Protein AF-A0A8B6EE78-F1 (afdb_monomer)

InterPro domains:
  IPR001315 CARD domain [PF00619] (4-75)
  IPR001315 CARD domain [PS50209] (1-62)
  IPR011029 Death-like domain superfamily [G3DSA:1.1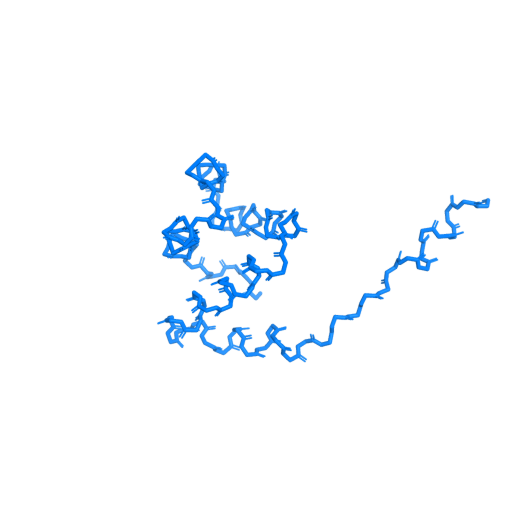0.533.10] (1-87)
  IPR011029 Death-like domain superfamily [SSF47986] (2-75)
  IPR037939 Death domain-containing protein CRADD [PTHR15034] (3-77)

Foldseek 3Di:
DQQPDPVVQLLVQCCVVVQAPPVLSVQLVVQPHSVSSSVSLVVVLVVGDPVSVVSSLVSLCVDPVRVVVSVVVVPDPPPPDDVVVVVVVVD

Radius of gyration: 14.72 Å; Cα contacts (8 Å, |Δi|>4): 67; chains: 1; bounding box: 24×46×31 Å

Sequence (91 aa):
VITDIQHESIVDHLISREVVSVDDGKKIESGKTPQEKNRNLMDMLLRKNEQAFNEFLKALRKDSIYAYLAEQIEKTEVTSTDMATLHKCLK

Organism: Mytilus galloprovincialis (NCBI:txid29158)

Nearest PDB structures (foldseek):
  5wve-assembly1_X  TM=9.812E-01  e=1.343E-02  Homo sapiens
  5wve-assembly1_O  TM=9.750E-01  e=1.425E-02  Homo sapiens
  7vty-assembly1_A  TM=9.491E-01  e=1.605E-02  synthetic construct
  6gfj-assembly1_C  TM=8.673E-01  e=1.070E-01  Methanosarcina mazei
  6xkk-assembly1_A  TM=8.260E-01  e=1.621E-01  Homo sapiens

Structure (mmCIF, N/CA/C/O backbone):
data_AF-A0A8B6EE78-F1
#
_entry.id   AF-A0A8B6EE78-F1
#
loop_
_atom_site.group_PDB
_atom_site.id
_atom_site.type_symbol
_atom_site.label_atom_id
_atom_site.label_alt_id
_atom_site.label_comp_id
_atom_site.label_asym_id
_atom_site.label_entity_id
_atom_site.label_seq_id
_atom_site.pdbx_PDB_ins_code
_atom_site.Cartn_x
_atom_site.Cartn_y
_atom_site.Cartn_z
_atom_site.occupancy
_atom_site.B_iso_or_equiv
_atom_site.auth_seq_id
_atom_site.auth_comp_id
_atom_site.auth_asym_id
_atom_site.auth_atom_id
_atom_site.pdbx_PDB_model_num
ATOM 1 N N . VAL A 1 1 ? 12.304 4.888 1.978 1.00 47.78 1 VAL A N 1
ATOM 2 C CA . VAL A 1 1 ? 11.706 3.839 2.840 1.00 47.78 1 VAL A CA 1
ATOM 3 C C . VAL A 1 1 ? 10.871 2.844 2.029 1.00 47.78 1 VAL A C 1
ATOM 5 O O . VAL A 1 1 ? 11.050 1.659 2.226 1.00 47.78 1 VAL A O 1
ATOM 8 N N . ILE A 1 2 ? 10.036 3.277 1.072 1.00 55.94 2 ILE A N 1
ATOM 9 C CA . ILE A 1 2 ? 9.159 2.388 0.262 1.00 55.94 2 ILE A CA 1
ATOM 10 C C . ILE A 1 2 ? 9.829 1.928 -1.062 1.00 55.94 2 ILE A C 1
ATOM 12 O O . ILE A 1 2 ? 9.204 1.320 -1.915 1.00 55.94 2 ILE A O 1
ATOM 16 N N . THR A 1 3 ? 11.108 2.229 -1.299 1.00 54.91 3 THR A N 1
ATOM 17 C CA . THR A 1 3 ? 11.763 1.973 -2.600 1.00 54.91 3 THR A CA 1
ATOM 18 C C . THR A 1 3 ? 12.049 0.498 -2.882 1.00 54.91 3 THR A C 1
ATOM 20 O O . THR A 1 3 ? 12.152 0.142 -4.051 1.00 54.91 3 THR A O 1
ATOM 23 N N . ASP A 1 4 ? 12.108 -0.338 -1.841 1.00 61.69 4 ASP A N 1
ATOM 24 C CA . ASP A 1 4 ? 12.585 -1.728 -1.924 1.00 61.69 4 ASP A CA 1
ATOM 25 C C . ASP A 1 4 ? 11.509 -2.760 -1.553 1.00 61.69 4 ASP A C 1
ATOM 27 O O . ASP A 1 4 ? 11.809 -3.924 -1.277 1.00 61.69 4 ASP A O 1
ATOM 31 N N . ILE A 1 5 ? 10.244 -2.337 -1.514 1.00 70.31 5 ILE A N 1
ATOM 32 C CA . ILE A 1 5 ? 9.121 -3.248 -1.304 1.00 70.31 5 ILE A CA 1
ATOM 33 C C . ILE A 1 5 ? 8.887 -4.049 -2.589 1.00 70.31 5 ILE A C 1
ATOM 35 O O . ILE A 1 5 ? 8.680 -3.461 -3.653 1.00 70.31 5 ILE A O 1
ATOM 39 N N . GLN A 1 6 ? 8.906 -5.380 -2.472 1.00 74.19 6 GLN A N 1
ATOM 40 C CA . GLN A 1 6 ? 8.427 -6.308 -3.495 1.00 74.19 6 GLN A CA 1
ATOM 41 C C . GLN A 1 6 ? 6.898 -6.208 -3.536 1.00 74.19 6 GLN A C 1
ATOM 43 O O . GLN A 1 6 ? 6.189 -6.880 -2.789 1.00 74.19 6 GLN A O 1
ATOM 48 N N . HIS A 1 7 ? 6.385 -5.294 -4.358 1.00 76.12 7 HIS A N 1
ATOM 49 C CA . HIS A 1 7 ? 4.962 -4.951 -4.394 1.00 76.12 7 HIS A CA 1
ATOM 50 C C . HIS A 1 7 ? 4.085 -6.121 -4.859 1.00 76.12 7 HIS A C 1
ATOM 52 O O . HIS A 1 7 ? 2.941 -6.201 -4.434 1.00 76.12 7 HIS A O 1
ATOM 58 N N . GLU A 1 8 ? 4.619 -7.046 -5.657 1.00 79.50 8 GLU A N 1
ATOM 59 C CA . GLU A 1 8 ? 3.901 -8.192 -6.240 1.00 79.50 8 GLU A CA 1
ATOM 60 C C . GLU A 1 8 ? 3.222 -9.063 -5.170 1.00 79.50 8 GLU A C 1
ATOM 62 O O . GLU A 1 8 ? 2.008 -9.264 -5.202 1.00 79.50 8 GLU A O 1
ATOM 67 N N . SER A 1 9 ? 3.971 -9.500 -4.151 1.00 82.81 9 SER A N 1
ATOM 68 C CA . SER A 1 9 ? 3.442 -10.364 -3.083 1.00 82.81 9 SER A CA 1
ATOM 69 C C . SER A 1 9 ? 2.396 -9.657 -2.213 1.00 82.81 9 SER A C 1
ATOM 71 O O . SER A 1 9 ? 1.466 -10.282 -1.695 1.00 82.81 9 SER A O 1
ATOM 73 N N . ILE A 1 10 ? 2.528 -8.338 -2.069 1.00 85.44 10 ILE A N 1
ATOM 74 C CA . ILE A 1 10 ? 1.591 -7.495 -1.328 1.00 85.44 10 ILE A CA 1
ATOM 75 C C . ILE A 1 10 ? 0.312 -7.290 -2.137 1.00 85.44 10 ILE A C 1
ATOM 77 O O . ILE A 1 10 ? -0.779 -7.416 -1.585 1.00 85.44 10 ILE A O 1
ATOM 81 N N . VAL A 1 11 ? 0.427 -7.000 -3.433 1.00 86.56 11 VAL A N 1
ATOM 82 C CA . VAL A 1 11 ? -0.717 -6.820 -4.336 1.00 86.56 11 VAL A CA 1
ATOM 83 C C . VAL A 1 11 ? -1.532 -8.107 -4.417 1.00 86.56 11 VAL A C 1
ATOM 85 O O . VAL A 1 11 ? -2.750 -8.053 -4.246 1.00 86.56 11 VAL A O 1
ATOM 88 N N . ASP A 1 12 ? -0.879 -9.260 -4.564 1.00 88.19 12 ASP A N 1
ATOM 89 C CA . ASP A 1 12 ? -1.546 -10.565 -4.565 1.00 88.19 12 ASP A CA 1
ATOM 90 C C . ASP A 1 12 ? -2.301 -10.820 -3.257 1.00 88.19 12 ASP A C 1
ATOM 92 O O . ASP A 1 12 ? -3.464 -11.240 -3.269 1.00 88.19 12 ASP A O 1
ATOM 96 N N . HIS A 1 13 ? -1.680 -10.507 -2.112 1.00 88.56 13 HIS A N 1
ATOM 97 C CA . HIS A 1 13 ? -2.351 -10.600 -0.815 1.00 88.56 13 HIS A CA 1
ATOM 98 C C . HIS A 1 13 ? -3.586 -9.692 -0.776 1.00 88.56 13 HIS A C 1
ATOM 100 O O . HIS A 1 13 ? -4.666 -10.151 -0.415 1.00 88.56 13 HIS A O 1
ATOM 106 N N . LEU A 1 14 ? -3.476 -8.436 -1.204 1.00 87.31 14 LEU A N 1
ATOM 107 C CA . LEU A 1 14 ? -4.593 -7.486 -1.195 1.00 87.31 14 LEU A CA 1
ATOM 108 C C . LEU A 1 14 ? -5.746 -7.892 -2.130 1.00 87.31 14 LEU A C 1
ATOM 110 O O . LEU A 1 14 ? -6.909 -7.696 -1.770 1.00 87.31 14 LEU A O 1
ATOM 114 N N . ILE A 1 15 ? -5.446 -8.497 -3.283 1.00 88.94 15 ILE A N 1
ATOM 115 C CA . ILE A 1 15 ? -6.457 -9.063 -4.191 1.00 88.94 15 ILE A CA 1
ATOM 116 C C . ILE A 1 15 ? -7.132 -10.277 -3.551 1.00 88.94 15 ILE A C 1
ATOM 118 O O . ILE A 1 15 ? -8.357 -10.365 -3.548 1.00 88.94 15 ILE A O 1
ATOM 122 N N . SER A 1 16 ? -6.360 -11.186 -2.944 1.00 89.75 16 SER A N 1
ATOM 123 C CA . SER A 1 16 ? -6.902 -12.387 -2.287 1.00 89.75 16 SER A CA 1
ATOM 124 C C . SER A 1 16 ? -7.837 -12.076 -1.112 1.00 89.75 16 SER A C 1
ATOM 126 O O . SER A 1 16 ? -8.658 -12.903 -0.724 1.00 89.75 16 SER A O 1
ATOM 128 N N . ARG A 1 17 ? -7.705 -10.877 -0.535 1.00 88.56 17 ARG A N 1
ATOM 129 C CA . ARG A 1 17 ? -8.539 -10.367 0.560 1.00 88.56 17 ARG A CA 1
ATOM 130 C C . ARG A 1 17 ? -9.688 -9.488 0.066 1.00 88.56 17 ARG A C 1
ATOM 132 O O . ARG A 1 17 ? -10.370 -8.893 0.894 1.00 88.56 17 ARG A O 1
ATOM 139 N N . GLU A 1 18 ? -9.865 -9.384 -1.253 1.00 86.31 18 GLU A N 1
ATOM 140 C CA . GLU A 1 18 ? -10.904 -8.596 -1.935 1.00 86.31 18 GLU A CA 1
ATOM 141 C C . GLU A 1 18 ? -10.898 -7.101 -1.570 1.00 86.31 18 GLU A C 1
ATOM 143 O O . GLU A 1 18 ? -11.861 -6.369 -1.787 1.00 86.31 18 GLU A O 1
ATOM 148 N N . VAL A 1 19 ? -9.776 -6.617 -1.040 1.00 86.44 19 VAL A N 1
ATOM 149 C CA . VAL A 1 19 ? -9.562 -5.206 -0.696 1.00 86.44 19 VAL A CA 1
ATOM 150 C C . VAL A 1 19 ? -9.312 -4.381 -1.960 1.00 86.44 19 VAL A C 1
ATOM 152 O O . VAL A 1 19 ? -9.667 -3.200 -2.068 1.00 86.44 19 VAL A O 1
ATOM 155 N N . VAL A 1 20 ? -8.668 -5.020 -2.930 1.00 85.75 20 VAL A N 1
ATOM 156 C CA . VAL A 1 20 ? -8.232 -4.445 -4.193 1.00 85.75 20 VAL A CA 1
ATOM 157 C C . VAL A 1 20 ? -8.734 -5.343 -5.313 1.00 85.75 20 VAL A C 1
ATOM 159 O O . VAL A 1 20 ? -8.687 -6.564 -5.205 1.00 85.75 20 VAL A O 1
ATOM 162 N N . SER A 1 21 ? -9.237 -4.743 -6.391 1.00 88.88 21 SER A N 1
ATOM 163 C CA . SER A 1 21 ? -9.682 -5.514 -7.552 1.00 88.88 21 SER A CA 1
ATOM 164 C C . SER A 1 21 ? -8.498 -5.970 -8.409 1.00 88.88 21 SER A C 1
ATOM 166 O O . SER A 1 21 ? -7.419 -5.380 -8.381 1.00 88.88 21 SER A O 1
ATOM 168 N N . VAL A 1 22 ? -8.707 -6.983 -9.250 1.00 88.38 22 VAL A N 1
ATOM 169 C CA . VAL A 1 22 ? -7.691 -7.418 -10.224 1.00 88.38 22 VAL A CA 1
ATOM 170 C C . VAL A 1 22 ? -7.290 -6.275 -11.168 1.00 88.38 22 VAL A C 1
ATOM 172 O O . VAL A 1 22 ? -6.119 -6.136 -11.516 1.00 88.38 22 VAL A O 1
ATOM 17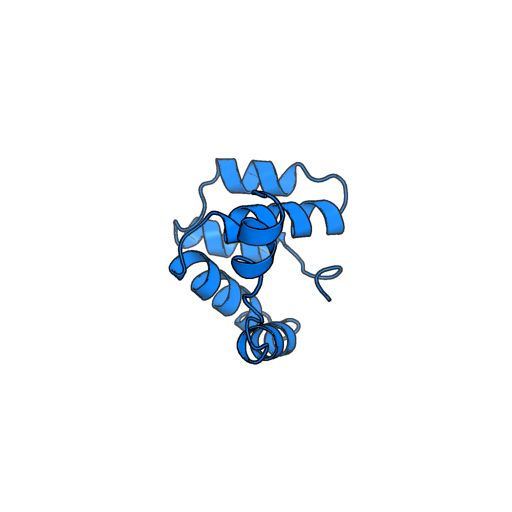5 N N . ASP A 1 23 ? -8.236 -5.420 -11.563 1.00 89.88 23 ASP A N 1
ATOM 176 C CA . ASP A 1 23 ? -7.945 -4.284 -12.444 1.00 89.88 23 ASP A CA 1
ATOM 177 C C . ASP A 1 23 ? -7.160 -3.178 -11.740 1.00 89.88 23 ASP A C 1
ATOM 179 O O . ASP A 1 23 ? -6.316 -2.526 -12.353 1.00 89.88 23 ASP A O 1
ATOM 183 N N . ASP A 1 24 ? -7.391 -2.994 -10.444 1.00 88.62 24 ASP A N 1
ATOM 184 C CA . ASP A 1 24 ? -6.563 -2.129 -9.616 1.00 88.62 24 ASP A CA 1
ATOM 185 C C . ASP A 1 24 ? -5.125 -2.677 -9.507 1.00 88.62 24 ASP A C 1
ATOM 187 O O . ASP A 1 24 ? -4.168 -1.920 -9.675 1.00 88.62 24 ASP A O 1
ATOM 191 N N . GLY A 1 25 ? -4.959 -3.996 -9.351 1.00 88.25 25 GLY A N 1
ATOM 192 C CA . GLY A 1 25 ? -3.651 -4.658 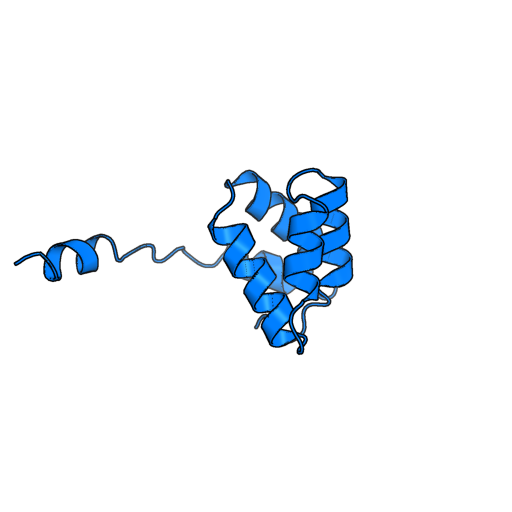-9.410 1.00 88.25 25 GLY A CA 1
ATOM 193 C C . GLY A 1 25 ? -2.925 -4.425 -10.740 1.00 88.25 25 GLY A C 1
ATOM 194 O O . GLY A 1 25 ? -1.765 -4.023 -10.754 1.00 88.25 25 GLY A O 1
ATOM 195 N N . LYS A 1 26 ? -3.625 -4.551 -11.876 1.00 89.81 26 LYS A N 1
ATOM 196 C CA . LYS A 1 26 ? -3.051 -4.241 -13.202 1.00 89.81 26 LYS A CA 1
ATOM 197 C C . LYS A 1 26 ? -2.603 -2.784 -13.329 1.00 89.81 26 LYS A C 1
ATOM 199 O O . LYS A 1 26 ? -1.594 -2.512 -13.976 1.00 89.81 26 LYS A O 1
ATOM 204 N N . LYS A 1 27 ? -3.334 -1.833 -12.732 1.00 89.12 27 LYS A N 1
ATOM 205 C CA . LYS A 1 27 ? -2.920 -0.417 -12.713 1.00 89.12 27 LYS A CA 1
ATOM 206 C C . LYS A 1 27 ? -1.640 -0.229 -11.907 1.00 89.12 27 LYS A C 1
ATOM 208 O O . LYS A 1 27 ? -0.776 0.532 -12.337 1.00 89.12 27 LYS A O 1
ATOM 213 N N . ILE A 1 28 ? -1.491 -0.932 -10.788 1.00 87.69 28 ILE A N 1
ATOM 214 C CA . ILE A 1 28 ? -0.249 -0.918 -10.007 1.00 87.69 28 ILE A CA 1
ATOM 215 C C . ILE A 1 28 ? 0.904 -1.458 -10.854 1.00 87.69 28 ILE A C 1
ATOM 217 O O . ILE A 1 28 ? 1.910 -0.767 -11.013 1.00 87.69 28 ILE A O 1
ATOM 221 N N . GLU A 1 29 ? 0.706 -2.612 -11.493 1.00 87.38 29 GLU A N 1
ATOM 222 C CA . GLU A 1 29 ? 1.711 -3.253 -12.349 1.00 87.38 29 GLU A CA 1
ATOM 223 C C . GLU A 1 29 ? 2.063 -2.466 -13.616 1.00 87.38 29 GLU A C 1
ATOM 225 O O . GLU A 1 29 ? 3.117 -2.699 -14.206 1.00 87.38 29 GLU A O 1
ATOM 230 N N . SER A 1 30 ? 1.231 -1.503 -14.025 1.00 89.81 30 SER A N 1
ATOM 231 C CA . SER A 1 30 ? 1.511 -0.645 -15.183 1.00 89.81 30 SER A CA 1
ATOM 232 C C . SER A 1 30 ? 2.680 0.331 -14.975 1.00 89.81 30 SER A C 1
ATOM 234 O O . SER A 1 30 ? 3.161 0.921 -15.945 1.00 89.81 30 SER A O 1
ATOM 236 N N . GLY A 1 31 ? 3.154 0.505 -13.733 1.00 87.62 31 GLY A N 1
ATOM 237 C CA . GLY A 1 31 ? 4.354 1.288 -13.433 1.00 87.62 31 GLY A CA 1
ATOM 238 C C . GLY A 1 31 ? 5.607 0.670 -14.060 1.00 87.62 31 GLY A C 1
ATOM 239 O O . GLY A 1 31 ? 5.798 -0.545 -14.036 1.00 87.62 31 GLY A O 1
ATOM 240 N N . LYS A 1 32 ? 6.491 1.503 -14.616 1.00 86.94 32 LYS A N 1
ATOM 241 C CA . LYS A 1 32 ? 7.697 1.047 -15.330 1.00 86.94 32 LYS A CA 1
ATOM 242 C C . LYS A 1 32 ? 8.828 0.663 -14.387 1.00 86.94 32 LYS A C 1
ATOM 244 O O . LYS A 1 32 ? 9.663 -0.166 -14.734 1.00 86.94 32 LYS A O 1
ATOM 249 N N . THR A 1 33 ? 8.877 1.289 -13.217 1.00 86.38 33 THR A N 1
ATOM 250 C CA . THR A 1 33 ? 9.920 1.074 -12.210 1.00 86.38 33 THR A CA 1
ATOM 251 C C . THR A 1 33 ? 9.306 0.556 -10.910 1.00 86.38 33 THR A C 1
ATOM 253 O O . THR A 1 33 ? 8.152 0.883 -10.622 1.00 86.38 33 THR A O 1
ATOM 256 N N . PRO A 1 34 ? 10.046 -0.206 -10.082 1.00 83.56 34 PRO A N 1
ATOM 257 C CA . PRO A 1 34 ? 9.563 -0.623 -8.762 1.00 83.56 34 PRO A CA 1
ATOM 258 C C . PRO A 1 34 ? 9.058 0.554 -7.916 1.00 83.56 34 PRO A C 1
ATOM 260 O O . PRO A 1 34 ? 8.058 0.448 -7.215 1.00 83.56 34 PRO A O 1
ATOM 263 N N . GLN A 1 35 ? 9.699 1.718 -8.037 1.00 83.50 35 GLN A N 1
ATOM 264 C CA . GLN A 1 35 ? 9.305 2.941 -7.345 1.00 83.50 35 GLN A CA 1
ATOM 265 C C . GLN A 1 35 ? 7.956 3.479 -7.840 1.00 83.50 35 GLN A C 1
ATOM 267 O O . GLN A 1 35 ? 7.128 3.886 -7.027 1.00 83.50 35 GLN A O 1
ATOM 272 N N . GLU A 1 36 ? 7.708 3.465 -9.153 1.00 87.50 36 GLU A N 1
ATOM 273 C CA . GLU A 1 36 ? 6.410 3.844 -9.725 1.00 87.50 36 GLU A CA 1
ATOM 274 C C . GLU A 1 36 ? 5.302 2.876 -9.307 1.00 87.50 36 GLU A C 1
ATOM 276 O O . GLU A 1 36 ? 4.218 3.316 -8.930 1.00 87.50 36 GLU A O 1
ATOM 281 N N . LYS A 1 37 ? 5.576 1.567 -9.312 1.00 87.75 37 LYS A N 1
ATOM 282 C CA . LYS A 1 37 ? 4.611 0.553 -8.868 1.00 87.75 37 LYS A CA 1
ATOM 283 C C . LYS A 1 37 ? 4.268 0.723 -7.386 1.00 87.75 37 LYS A C 1
ATOM 285 O O . LYS A 1 37 ? 3.095 0.797 -7.025 1.00 87.75 37 LYS A O 1
ATOM 290 N N . ASN A 1 38 ? 5.280 0.916 -6.540 1.00 85.56 38 ASN A N 1
ATOM 291 C CA . ASN A 1 38 ? 5.094 1.217 -5.121 1.00 85.56 38 ASN A CA 1
ATOM 292 C C . ASN A 1 38 ? 4.301 2.512 -4.902 1.00 85.56 38 ASN A C 1
ATOM 294 O O . ASN A 1 38 ? 3.424 2.558 -4.041 1.00 85.56 38 ASN A O 1
ATOM 298 N N . ARG A 1 39 ? 4.537 3.553 -5.706 1.00 86.19 39 ARG A N 1
ATOM 299 C CA . ARG A 1 39 ? 3.744 4.786 -5.648 1.00 86.19 39 ARG A CA 1
ATOM 300 C C . ARG A 1 39 ? 2.280 4.546 -6.017 1.00 86.19 39 ARG A C 1
ATOM 302 O O . ARG A 1 39 ? 1.405 4.991 -5.282 1.00 86.19 39 ARG A O 1
ATOM 309 N N . ASN A 1 40 ? 2.012 3.816 -7.098 1.00 89.19 40 ASN A N 1
ATOM 310 C CA . ASN A 1 40 ? 0.647 3.490 -7.520 1.00 89.19 40 ASN A CA 1
ATOM 311 C C . ASN A 1 40 ? -0.106 2.693 -6.443 1.00 89.19 40 ASN A C 1
ATOM 313 O O . ASN A 1 40 ? -1.285 2.950 -6.200 1.00 89.19 40 ASN A O 1
ATOM 317 N N . LEU A 1 41 ? 0.580 1.760 -5.772 1.00 87.94 41 LEU A N 1
ATOM 318 C CA . LEU A 1 41 ? 0.034 1.016 -4.638 1.00 87.94 41 LEU A CA 1
ATOM 319 C C . LEU A 1 41 ? -0.371 1.960 -3.494 1.00 87.94 41 LEU A C 1
ATOM 321 O O . LEU A 1 41 ? -1.492 1.863 -2.996 1.00 87.94 41 LEU A O 1
ATOM 325 N N . MET A 1 42 ? 0.496 2.903 -3.112 1.00 87.00 42 MET A N 1
ATOM 326 C CA . MET A 1 42 ? 0.196 3.872 -2.047 1.00 87.00 42 MET A CA 1
ATOM 327 C C . MET A 1 42 ? -0.948 4.813 -2.427 1.00 87.00 42 MET A C 1
ATOM 329 O O . MET A 1 42 ? -1.884 4.979 -1.649 1.00 87.00 42 MET A O 1
ATOM 333 N N . ASP A 1 43 ? -0.922 5.376 -3.637 1.00 87.06 43 ASP A N 1
ATOM 334 C CA . ASP A 1 43 ? -1.973 6.270 -4.140 1.00 87.06 43 ASP A CA 1
ATOM 335 C C . ASP A 1 43 ? -3.342 5.579 -4.155 1.00 87.06 43 ASP A C 1
ATOM 337 O O . ASP A 1 43 ? -4.375 6.211 -3.923 1.00 87.06 43 ASP A O 1
ATOM 341 N N . MET A 1 44 ? -3.361 4.273 -4.414 1.00 87.12 44 MET A N 1
ATOM 342 C CA . MET A 1 44 ? -4.572 3.473 -4.345 1.00 87.12 44 MET A CA 1
ATOM 343 C C . MET A 1 44 ? -5.019 3.221 -2.902 1.00 87.12 44 MET A C 1
ATOM 345 O O . MET A 1 44 ? -6.200 3.398 -2.610 1.00 87.12 44 MET A O 1
ATOM 349 N N . LEU A 1 45 ? -4.109 2.837 -2.001 1.00 85.06 45 LEU A N 1
ATOM 350 C CA . LEU A 1 45 ? -4.423 2.610 -0.585 1.00 85.06 45 LEU A CA 1
ATOM 351 C C . LEU A 1 45 ? -4.965 3.879 0.088 1.00 85.06 45 LEU A C 1
ATOM 353 O O . LEU A 1 45 ? -5.932 3.793 0.837 1.00 85.06 45 LEU A O 1
ATOM 357 N N . LEU A 1 46 ? -4.425 5.054 -0.254 1.00 83.56 46 LEU A N 1
ATOM 358 C CA . LEU A 1 46 ? -4.903 6.360 0.223 1.00 83.56 46 LEU A CA 1
ATOM 359 C C . LEU A 1 46 ? -6.356 6.668 -0.173 1.00 83.56 46 LEU A C 1
ATOM 361 O O . LEU A 1 46 ? -7.026 7.448 0.497 1.00 83.56 46 LEU A O 1
ATOM 365 N N . ARG A 1 47 ? -6.846 6.086 -1.273 1.00 82.69 47 ARG A N 1
ATOM 366 C CA . ARG A 1 47 ? -8.226 6.267 -1.759 1.00 82.69 47 ARG A CA 1
ATOM 367 C C . ARG A 1 47 ? -9.185 5.197 -1.235 1.00 82.69 47 ARG A C 1
ATOM 369 O O . ARG A 1 47 ? -10.382 5.278 -1.509 1.00 82.69 47 ARG A O 1
ATOM 376 N N . LYS A 1 48 ? -8.673 4.170 -0.555 1.00 81.94 48 LYS A N 1
ATOM 377 C CA . LYS A 1 48 ? -9.459 3.066 0.006 1.00 81.94 48 LYS A CA 1
ATOM 378 C C . LYS A 1 48 ? -9.751 3.328 1.488 1.00 81.94 48 LYS A C 1
ATOM 380 O O . LYS A 1 48 ? -9.307 4.306 2.079 1.00 81.94 48 LYS A O 1
ATOM 385 N N . ASN A 1 49 ? -10.563 2.454 2.072 1.00 79.69 49 ASN A N 1
ATOM 386 C CA . ASN A 1 49 ? -10.933 2.516 3.481 1.00 79.69 49 ASN A CA 1
ATOM 387 C C . ASN A 1 49 ? -9.792 2.032 4.397 1.00 79.69 49 ASN A C 1
ATOM 389 O O . ASN A 1 49 ? -8.834 1.397 3.961 1.00 79.69 49 ASN A O 1
ATOM 393 N N . GLU A 1 50 ? -9.937 2.283 5.697 1.00 82.31 50 GLU A N 1
ATOM 394 C CA . GLU A 1 50 ? -8.983 1.870 6.737 1.00 82.31 50 GLU A CA 1
ATOM 395 C C . GLU A 1 50 ? -8.679 0.359 6.716 1.00 82.31 50 GLU A C 1
ATOM 397 O O . GLU A 1 50 ? -7.552 -0.071 6.964 1.00 82.31 50 GLU A O 1
ATOM 402 N N . GLN A 1 51 ? -9.661 -0.466 6.340 1.00 83.81 51 GLN A N 1
ATOM 403 C CA . GLN A 1 51 ? -9.477 -1.908 6.172 1.00 83.81 51 GLN A CA 1
ATOM 404 C C . GLN A 1 51 ? -8.372 -2.235 5.156 1.00 83.81 51 GLN A C 1
ATOM 406 O O . GLN A 1 51 ? -7.606 -3.175 5.374 1.00 83.81 51 GLN A O 1
ATOM 411 N N . ALA A 1 52 ? -8.255 -1.455 4.079 1.00 84.56 52 ALA A N 1
ATOM 412 C CA . ALA A 1 52 ? -7.225 -1.666 3.074 1.00 84.56 52 ALA A CA 1
ATOM 413 C C . ALA A 1 52 ? -5.819 -1.412 3.609 1.00 84.56 52 ALA A C 1
ATOM 415 O O . ALA A 1 52 ? -4.901 -2.191 3.356 1.00 84.56 52 ALA A O 1
ATOM 416 N N . PHE A 1 53 ? -5.675 -0.358 4.407 1.00 85.31 53 PHE A N 1
ATOM 417 C CA . PHE A 1 53 ? -4.427 -0.041 5.083 1.00 85.31 53 PHE A CA 1
ATOM 418 C C . PHE A 1 53 ? -4.043 -1.121 6.106 1.00 85.31 5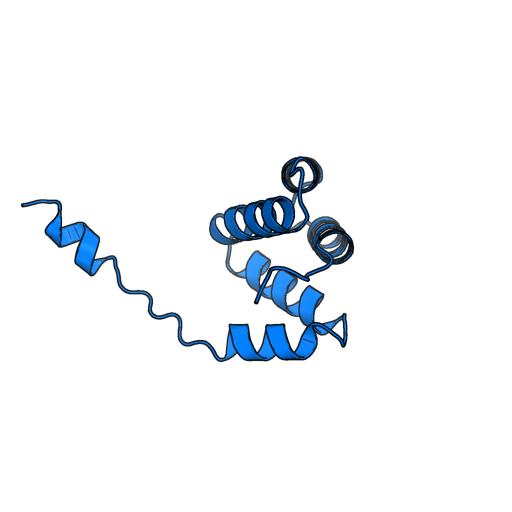3 PHE A C 1
ATOM 420 O O . PHE A 1 53 ? -2.894 -1.561 6.153 1.00 85.31 53 PHE A O 1
ATOM 427 N N . ASN A 1 54 ? -5.015 -1.639 6.858 1.00 87.62 54 ASN A N 1
ATOM 428 C CA . ASN A 1 54 ? -4.780 -2.718 7.817 1.00 87.62 54 ASN A CA 1
ATOM 429 C C . ASN A 1 54 ? -4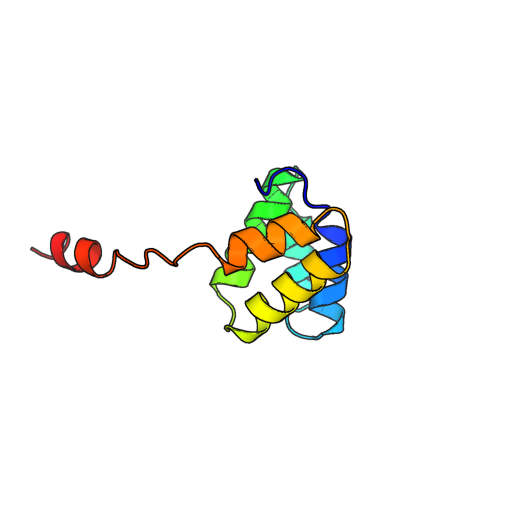.338 -4.028 7.146 1.00 87.62 54 ASN A C 1
ATOM 431 O O . ASN A 1 54 ? -3.438 -4.705 7.645 1.00 87.62 54 ASN A O 1
ATOM 435 N N . GLU A 1 55 ? -4.937 -4.406 6.013 1.00 89.69 55 GLU A N 1
ATOM 436 C CA . GLU A 1 55 ? -4.491 -5.585 5.257 1.00 89.69 55 GLU A CA 1
ATOM 437 C C . GLU A 1 55 ? -3.127 -5.362 4.588 1.00 89.69 55 GLU A C 1
ATOM 439 O O . GLU A 1 55 ? -2.331 -6.298 4.523 1.00 89.69 55 GLU A O 1
ATOM 444 N N . PHE A 1 56 ? -2.801 -4.128 4.193 1.00 87.88 56 PHE A N 1
ATOM 445 C CA . PHE A 1 56 ? -1.457 -3.766 3.737 1.00 87.88 56 PHE A CA 1
ATOM 446 C C . PHE A 1 56 ? -0.406 -3.952 4.845 1.00 87.88 56 PHE A C 1
ATOM 448 O O . PHE A 1 56 ? 0.610 -4.610 4.621 1.00 87.88 56 PHE A O 1
ATOM 455 N N . LEU A 1 57 ? -0.668 -3.479 6.068 1.00 87.62 57 LEU A N 1
ATOM 456 C CA . LEU A 1 57 ? 0.227 -3.712 7.210 1.00 87.62 57 LEU A CA 1
ATOM 457 C C . LEU A 1 57 ? 0.380 -5.205 7.532 1.00 87.62 57 LEU A C 1
ATOM 459 O O . LEU A 1 57 ? 1.477 -5.661 7.852 1.00 87.62 57 LEU A O 1
ATOM 463 N N . LYS A 1 58 ? -0.696 -5.996 7.422 1.00 88.69 58 LYS A N 1
ATOM 464 C CA . LYS A 1 58 ? -0.616 -7.459 7.583 1.00 88.69 58 LYS A CA 1
ATOM 465 C C . LYS A 1 58 ? 0.252 -8.105 6.506 1.00 88.69 58 LYS A C 1
ATOM 467 O O . LYS A 1 58 ? 1.030 -8.997 6.838 1.00 88.69 58 LYS A O 1
ATOM 472 N N . ALA A 1 59 ? 0.146 -7.655 5.256 1.00 86.81 59 ALA A N 1
ATOM 473 C CA . ALA A 1 59 ? 0.990 -8.136 4.166 1.00 86.81 59 ALA A CA 1
ATOM 474 C C . ALA A 1 59 ? 2.471 -7.832 4.439 1.00 86.81 59 ALA A C 1
ATOM 476 O O . ALA A 1 59 ? 3.301 -8.731 4.337 1.00 86.81 59 ALA A O 1
ATOM 477 N N . LEU A 1 60 ? 2.789 -6.615 4.897 1.00 86.00 60 LEU A N 1
ATOM 478 C CA . LEU A 1 60 ? 4.153 -6.246 5.289 1.00 86.00 60 LEU A CA 1
ATOM 479 C C . LEU A 1 60 ? 4.678 -7.084 6.463 1.00 86.00 60 LEU A C 1
ATOM 481 O O . LEU A 1 60 ? 5.833 -7.479 6.453 1.00 86.00 60 LEU A O 1
ATOM 485 N N . ARG A 1 61 ? 3.850 -7.394 7.468 1.00 86.81 61 ARG A N 1
ATOM 486 C CA . ARG A 1 61 ? 4.263 -8.234 8.612 1.00 86.81 61 ARG A CA 1
ATOM 487 C C . ARG A 1 61 ? 4.473 -9.704 8.251 1.00 86.81 61 ARG A C 1
ATOM 489 O O . ARG A 1 61 ? 5.168 -10.409 8.977 1.00 86.81 61 ARG A O 1
ATOM 496 N N . LYS A 1 62 ? 3.839 -10.180 7.177 1.00 83.69 62 LYS A N 1
ATOM 497 C CA . LYS A 1 62 ? 3.973 -11.564 6.704 1.00 83.69 62 LYS A CA 1
ATOM 498 C C . LYS A 1 62 ? 5.364 -11.829 6.128 1.00 83.69 62 LYS A C 1
ATOM 500 O O . LYS A 1 62 ? 5.836 -12.961 6.196 1.00 83.69 62 LYS A O 1
ATOM 505 N N . ASP A 1 63 ? 6.004 -10.795 5.595 1.00 78.75 63 ASP A N 1
ATOM 506 C CA . ASP A 1 63 ? 7.392 -10.842 5.162 1.00 78.75 63 ASP A CA 1
ATOM 507 C C . ASP A 1 63 ? 8.299 -10.297 6.275 1.00 78.75 63 ASP A C 1
ATOM 509 O O . ASP A 1 63 ? 8.212 -9.132 6.672 1.00 78.75 63 ASP A O 1
ATOM 513 N N . SER A 1 64 ? 9.187 -11.140 6.800 1.00 71.88 64 SER A N 1
ATOM 514 C CA . SER A 1 64 ? 10.081 -10.766 7.900 1.00 71.88 64 SER A CA 1
ATOM 515 C C . SER A 1 64 ? 11.010 -9.600 7.545 1.00 71.88 64 SER A C 1
ATOM 517 O O . SER A 1 64 ? 11.436 -8.877 8.446 1.00 71.88 64 SER A O 1
ATOM 519 N N . ILE A 1 65 ? 11.274 -9.371 6.254 1.00 78.25 65 ILE A N 1
ATOM 520 C CA . ILE A 1 65 ? 12.081 -8.248 5.761 1.00 78.25 65 ILE A CA 1
ATOM 521 C C . ILE A 1 65 ? 11.349 -6.916 5.977 1.00 78.25 65 ILE A C 1
ATOM 523 O O . ILE A 1 65 ? 11.972 -5.900 6.290 1.00 78.25 65 ILE A O 1
ATOM 527 N N . TYR A 1 66 ? 10.019 -6.915 5.855 1.00 80.25 66 TYR A N 1
ATOM 528 C CA . TYR A 1 66 ? 9.194 -5.708 5.933 1.00 80.25 66 TYR A CA 1
ATOM 529 C C . TYR A 1 66 ? 8.475 -5.533 7.273 1.00 80.25 66 TYR A C 1
ATOM 531 O O . TYR A 1 66 ? 7.873 -4.484 7.507 1.00 80.25 66 TYR A O 1
ATOM 539 N N . ALA A 1 67 ? 8.588 -6.494 8.191 1.00 80.50 67 ALA A N 1
ATOM 540 C CA . ALA A 1 67 ? 7.981 -6.414 9.518 1.00 80.50 67 ALA A CA 1
ATOM 541 C C . ALA A 1 67 ? 8.392 -5.143 10.289 1.00 80.50 67 ALA A C 1
ATOM 543 O O . ALA A 1 67 ? 7.537 -4.472 10.869 1.00 80.50 67 ALA A O 1
ATOM 544 N N . TYR A 1 68 ? 9.671 -4.756 10.220 1.00 80.94 68 TYR A N 1
ATOM 545 C CA . TYR A 1 68 ? 10.159 -3.507 10.817 1.00 80.94 68 TYR A CA 1
ATOM 546 C C . TYR A 1 68 ? 9.538 -2.263 10.162 1.00 80.94 68 TYR A C 1
ATOM 548 O O . TYR A 1 68 ? 9.219 -1.293 10.847 1.00 80.94 68 TYR A O 1
ATOM 556 N N . LEU A 1 69 ? 9.314 -2.289 8.842 1.00 80.50 69 LEU A N 1
ATOM 557 C CA . LEU A 1 69 ? 8.644 -1.190 8.143 1.00 80.50 69 LEU A CA 1
ATOM 558 C C . LEU A 1 69 ? 7.188 -1.055 8.589 1.00 80.50 69 LEU A C 1
ATOM 560 O O . LEU A 1 69 ? 6.734 0.062 8.813 1.00 80.50 69 LEU A O 1
ATOM 564 N N . ALA A 1 70 ? 6.472 -2.169 8.762 1.00 83.81 70 ALA A N 1
ATOM 565 C CA . ALA A 1 70 ? 5.097 -2.151 9.258 1.00 83.81 70 ALA A CA 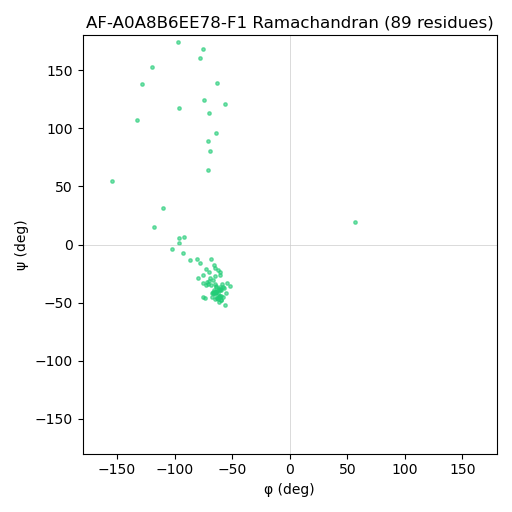1
ATOM 566 C C . ALA A 1 70 ? 5.006 -1.530 10.660 1.00 83.81 70 ALA A C 1
ATOM 568 O O . ALA A 1 70 ? 4.138 -0.699 10.912 1.00 83.81 70 ALA A O 1
ATOM 569 N N . GLU A 1 71 ? 5.925 -1.902 11.553 1.00 82.88 71 GLU A N 1
ATOM 570 C CA . GLU A 1 71 ? 5.996 -1.357 12.910 1.00 82.88 71 GLU A CA 1
ATOM 571 C C . GLU A 1 71 ? 6.304 0.147 12.909 1.00 82.88 71 GLU A C 1
ATOM 573 O O . GLU A 1 71 ? 5.690 0.907 13.655 1.00 82.88 71 GLU A O 1
ATOM 578 N N . GLN A 1 72 ? 7.213 0.599 12.040 1.00 83.00 72 GLN A N 1
ATOM 579 C CA . GLN A 1 72 ? 7.524 2.022 11.905 1.00 83.00 72 GLN A CA 1
ATOM 580 C C . GLN A 1 72 ? 6.350 2.825 11.342 1.00 83.00 72 GLN A C 1
ATOM 582 O O . GLN A 1 72 ? 6.064 3.914 11.834 1.00 83.00 72 GLN A O 1
ATOM 587 N N . ILE A 1 73 ? 5.647 2.291 10.340 1.00 81.25 73 ILE A N 1
ATOM 588 C CA . ILE A 1 73 ? 4.465 2.940 9.759 1.00 81.25 73 ILE A CA 1
ATOM 589 C C . ILE A 1 73 ? 3.362 3.086 10.815 1.00 81.25 73 ILE A C 1
ATOM 591 O O . ILE A 1 73 ? 2.743 4.139 10.902 1.00 81.25 73 ILE A O 1
ATOM 595 N N . GLU A 1 74 ? 3.147 2.067 11.647 1.00 81.75 74 GLU A N 1
ATOM 596 C CA . GLU A 1 74 ? 2.126 2.082 12.703 1.00 81.75 74 GLU A CA 1
ATOM 597 C C . GLU A 1 74 ? 2.476 3.020 13.868 1.00 81.75 74 GLU A C 1
ATOM 599 O O . GLU A 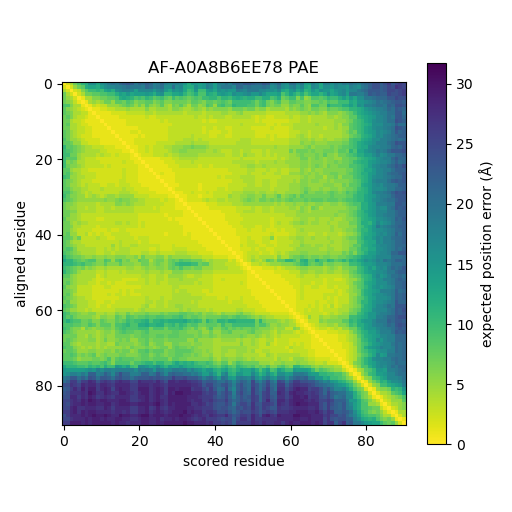1 74 ? 1.592 3.647 14.447 1.00 81.75 74 GLU A O 1
ATOM 604 N N . LYS A 1 75 ? 3.767 3.150 14.198 1.00 80.81 75 LYS A N 1
ATOM 605 C CA . LYS A 1 75 ? 4.269 4.080 15.225 1.00 80.81 75 LYS A CA 1
ATOM 606 C C . LYS A 1 75 ? 4.402 5.519 14.737 1.00 80.81 75 LYS A C 1
ATOM 608 O O . LYS A 1 75 ? 4.624 6.414 15.551 1.00 80.81 75 LYS A O 1
ATOM 613 N N . THR A 1 76 ? 4.317 5.749 13.429 1.00 78.31 76 THR A N 1
ATOM 614 C CA . THR A 1 76 ? 4.360 7.099 12.877 1.00 78.31 76 THR A CA 1
ATOM 615 C C . THR A 1 76 ? 3.061 7.794 13.255 1.00 78.31 76 THR A C 1
ATOM 617 O O . THR A 1 76 ? 1.990 7.414 12.784 1.00 78.31 76 THR A O 1
ATOM 620 N N . GLU A 1 77 ? 3.143 8.818 14.107 1.00 61.53 77 GLU A N 1
ATOM 621 C CA . GLU A 1 77 ? 2.003 9.700 14.328 1.00 61.53 77 GLU A CA 1
ATOM 622 C C . GLU A 1 77 ? 1.581 10.265 12.973 1.00 61.53 77 GLU A C 1
ATOM 624 O O . GLU A 1 77 ?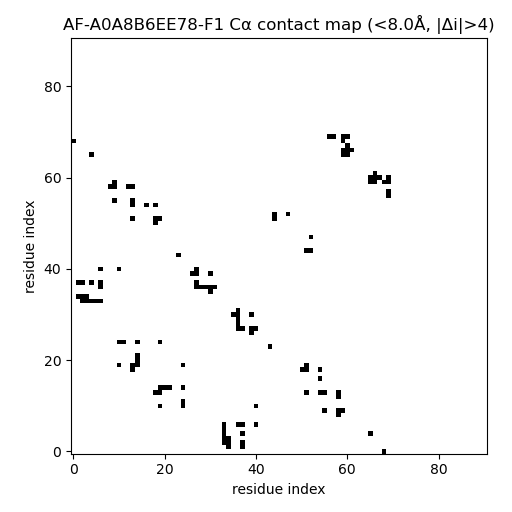 2.376 10.898 12.272 1.00 61.53 77 GLU A O 1
ATOM 629 N N . VAL A 1 78 ? 0.329 10.015 12.582 1.00 60.34 78 VAL A N 1
ATOM 630 C CA . VAL A 1 78 ? -0.257 10.683 11.427 1.00 60.34 78 VAL A CA 1
ATOM 631 C C . VAL A 1 78 ? -0.313 12.154 11.805 1.00 60.34 78 VAL A C 1
ATOM 633 O O . VAL A 1 78 ? -1.249 12.598 12.469 1.00 60.34 78 VAL A O 1
ATOM 636 N N . THR A 1 79 ? 0.687 12.930 11.392 1.00 52.69 79 THR A N 1
ATOM 637 C CA . THR A 1 79 ? 0.638 14.389 11.445 1.00 52.69 79 THR A CA 1
ATOM 638 C C . THR A 1 79 ? -0.350 14.847 10.375 1.00 52.69 79 THR A C 1
ATOM 640 O O . THR A 1 79 ? 0.015 15.457 9.373 1.00 52.69 79 THR A O 1
ATOM 643 N N . SER A 1 80 ? -1.621 14.478 10.545 1.00 53.41 80 SER A N 1
ATOM 644 C CA . SER A 1 80 ? -2.750 14.981 9.784 1.00 53.41 80 SER A CA 1
ATOM 645 C C . SER A 1 80 ? -2.948 16.432 10.188 1.00 53.41 80 SER A C 1
ATOM 647 O O . SER A 1 80 ? -3.825 16.785 10.971 1.00 53.41 80 SER A O 1
ATOM 649 N N . THR A 1 81 ? -2.132 17.287 9.606 1.00 49.53 81 THR A N 1
ATOM 650 C CA . THR A 1 81 ? -2.490 18.675 9.373 1.00 49.53 81 THR A CA 1
ATOM 651 C C . THR A 1 81 ? -2.078 18.883 7.935 1.00 49.53 81 THR A C 1
ATOM 653 O O . THR A 1 81 ? -0.919 18.718 7.584 1.00 49.53 81 THR A O 1
ATOM 656 N N . ASP A 1 82 ? -3.047 18.967 7.030 1.00 51.91 82 ASP A N 1
ATOM 657 C CA . ASP A 1 82 ? -3.356 20.303 6.553 1.00 51.91 82 ASP A CA 1
ATOM 658 C C . ASP A 1 82 ? -4.791 20.473 6.028 1.00 51.91 82 ASP A C 1
ATOM 660 O O . ASP A 1 82 ? -5.037 21.050 4.972 1.00 51.91 82 ASP A O 1
ATOM 664 N N . MET A 1 83 ? -5.785 20.123 6.851 1.00 53.47 83 MET A N 1
ATOM 665 C CA . MET A 1 83 ? -7.067 20.851 6.780 1.00 53.47 83 MET A CA 1
ATOM 666 C C . MET A 1 83 ? -6.896 22.329 7.201 1.00 53.47 83 MET A C 1
ATOM 668 O O . MET A 1 83 ? -7.700 23.181 6.825 1.00 53.47 83 MET A O 1
ATOM 672 N N . ALA A 1 84 ? -5.818 22.659 7.930 1.00 51.03 84 ALA A N 1
ATOM 673 C CA . ALA A 1 84 ? -5.436 24.031 8.271 1.00 51.03 84 ALA A CA 1
ATOM 674 C C . ALA A 1 84 ? -4.879 24.822 7.066 1.00 51.03 84 ALA A C 1
ATOM 676 O O . ALA A 1 84 ? -5.178 26.010 6.935 1.00 51.03 84 ALA A O 1
ATOM 677 N N . THR A 1 85 ? -4.148 24.186 6.142 1.00 52.03 85 THR A N 1
ATOM 678 C CA . THR A 1 85 ? -3.667 24.855 4.912 1.00 52.03 85 THR A CA 1
ATOM 679 C C . THR A 1 85 ? -4.786 25.035 3.888 1.00 52.03 85 THR A C 1
ATOM 681 O O . THR A 1 85 ? -4.788 26.023 3.155 1.00 52.03 85 THR A O 1
ATOM 684 N N . LEU A 1 86 ? -5.820 24.183 3.917 1.00 50.00 86 LEU A N 1
ATOM 685 C CA . LEU A 1 86 ? -6.997 24.311 3.050 1.00 50.00 86 LEU A CA 1
ATOM 686 C C . LEU A 1 86 ? -7.817 25.589 3.335 1.00 50.00 86 LEU A C 1
ATOM 688 O O . LEU A 1 86 ? -8.307 26.228 2.407 1.00 50.00 86 LEU A O 1
ATOM 692 N N . HIS A 1 87 ? -7.890 26.037 4.594 1.00 55.22 87 HIS A N 1
ATOM 693 C CA . HIS A 1 87 ? -8.541 27.308 4.955 1.00 55.22 87 HIS A CA 1
ATOM 694 C C . HIS A 1 87 ? -7.697 28.557 4.659 1.00 55.22 87 HIS A C 1
ATOM 696 O O . HIS A 1 87 ? -8.238 29.663 4.636 1.00 55.22 87 HIS A O 1
ATOM 702 N N . LYS A 1 88 ? -6.386 28.415 4.426 1.00 50.94 88 LYS A N 1
ATOM 703 C CA . LYS A 1 88 ? -5.503 29.554 4.127 1.00 50.94 88 LYS A CA 1
ATOM 704 C C . LYS A 1 88 ? -5.461 29.909 2.635 1.00 50.94 88 LYS A C 1
ATOM 706 O O . LYS A 1 88 ? -5.017 31.000 2.302 1.00 50.94 88 LYS A O 1
ATOM 71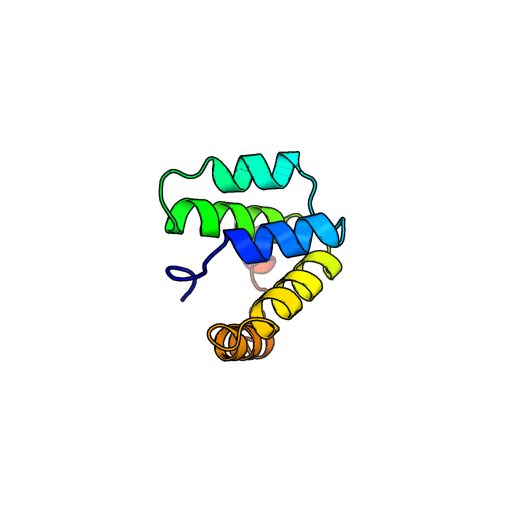1 N N . CYS A 1 89 ? -5.967 29.032 1.764 1.00 48.66 89 CYS A N 1
ATOM 712 C CA . CYS A 1 89 ? -6.131 29.276 0.324 1.00 48.66 89 CYS A CA 1
ATOM 713 C C . CYS A 1 89 ? -7.548 29.741 -0.076 1.00 48.66 89 CYS A C 1
ATOM 715 O O . CYS A 1 89 ? -7.797 29.956 -1.258 1.00 48.66 89 CYS A O 1
ATOM 717 N N . LEU A 1 90 ? -8.466 29.908 0.886 1.00 50.47 90 LEU A N 1
ATOM 718 C CA . LEU A 1 90 ? -9.827 30.436 0.678 1.00 50.47 90 LEU A CA 1
ATOM 719 C C . LEU A 1 90 ? -10.023 31.847 1.275 1.00 50.47 90 LEU A C 1
ATOM 721 O O . LEU A 1 90 ? -11.124 32.197 1.700 1.00 50.47 90 LEU A O 1
ATOM 725 N N . LYS A 1 91 ? -8.971 32.670 1.305 1.00 40.81 91 LYS A N 1
ATOM 726 C CA . LYS A 1 91 ? -9.085 34.115 1.545 1.00 40.81 91 LYS A CA 1
ATOM 727 C C . LYS A 1 91 ? -8.420 34.901 0.432 1.00 40.81 91 LYS A C 1
ATOM 729 O O . LYS A 1 91 ? -7.275 34.540 0.089 1.00 40.81 91 LYS A O 1
#

Solvent-accessible surface area (backbone atoms only — not comparable to full-atom values): 5328 Å² total; per-residue (Å²): 134,67,65,79,60,70,52,66,69,42,48,53,51,36,38,78,69,69,68,38,52,72,68,57,48,51,59,21,65,67,36,91,44,63,51,48,23,40,47,42,47,50,62,50,42,72,75,48,57,70,68,42,50,54,53,49,41,51,44,30,49,70,39,77,87,35,30,63,55,33,53,51,59,71,68,47,76,79,77,83,68,57,75,67,58,59,64,65,74,75,114

pLDDT: mean 78.08, std 13.73, range [40.81, 89.88]

Secondary structure (DSSP, 8-state):
--TT--HHHHHHHHHHTTSS-HHHHHHHHT-SSHHHHHHHHHHHHTTS-HHHHHHHHHHHHHSTTTHHHHHHHHHS------HHHHTTS--

Mean predicted aligned error: 9.06 Å